Protein AF-A0ABD0Q0U6-F1 (afdb_monomer)

Mean predicted aligned error: 6.2 Å

Solvent-accessible surface area (backbone atoms only — not comparable to full-atom values): 3876 Å² total; per-residue (Å²): 111,72,73,59,56,54,50,50,53,50,31,52,50,30,44,50,47,29,62,44,22,76,38,7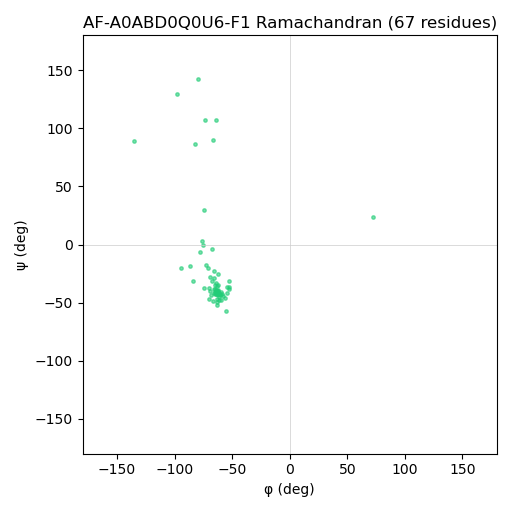3,73,42,29,51,50,37,53,76,69,48,41,57,69,52,45,59,55,56,64,74,49,90,54,66,87,38,40,57,33,38,52,50,25,50,50,44,49,60,66,56,75,78,90,74,129

Foldseek 3Di:
DVVVVVVVVLLVVLQVLLVQLLDPVSLVVCVVVVVLVVLVVVCVDPPPSSVVSSVSNVVSSVVPPPPDD

Organism: Cirrhinus mrigala (NCBI:txid683832)

Nearest PDB structures (foldseek):
  7sqc-assembly1_D2  TM=9.264E-01  e=8.820E-02  Chlamydomonas reinhardtii
  7sqc-assembly1_H2  TM=9.330E-01  e=1.363E-01  Chlamydomonas reinhardtii
  7sqc-assembly1_G4  TM=9.338E-01  e=1.642E-01  Chlamydomonas reinhardtii
  9cpc-assembly1_1B  TM=9.256E-01  e=1.543E-01  Sus scrofa
  8j07-assembly1_t  TM=8.983E-01  e=1.538E+00  Homo sapiens

Sequence (69 aa):
AEQERDAEVARCGALALWSCSKSTRNKESIRRAGGIPLLARLLKSSQKNMLIPVVGTLQECASEVCFIC

InterPro domains:
  IPR000225 Armadillo [PF00514] (24-62)
  IPR011989 Armadillo-like helical [G3DSA:1.25.10.10] (3-67)
  IPR016024 Armadillo-type fold [SSF48371] (5-62)

Secondary structure (DSSP, 8-state):
-HHHHHHHHHHHHHHHHHHHTTSHHHHHHHHHTTHHHHHHHHTTSS-HHHHHHHHHHHHHHHHS-----

Structure (mmCIF, N/CA/C/O backbone):
data_AF-A0ABD0Q0U6-F1
#
_entry.id   AF-A0ABD0Q0U6-F1
#
loop_
_atom_site.group_PDB
_atom_site.id
_atom_site.type_symbol
_atom_site.label_atom_id
_atom_site.label_alt_id
_atom_site.label_comp_id
_atom_site.label_asym_id
_atom_site.label_entity_id
_atom_site.label_seq_id
_atom_site.pdbx_PDB_ins_code
_atom_site.Cartn_x
_atom_site.Cartn_y
_atom_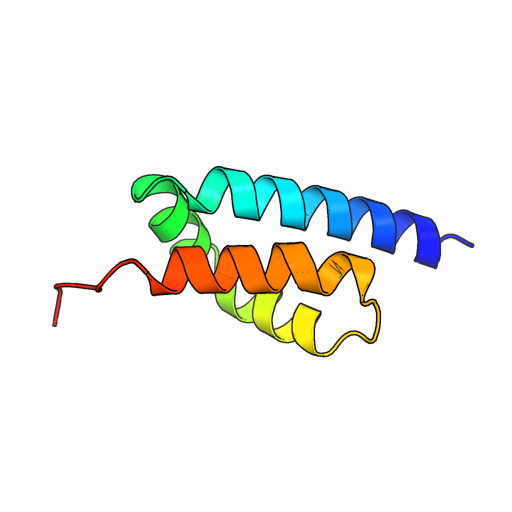site.Cartn_z
_atom_site.occupancy
_atom_site.B_iso_or_equiv
_atom_site.auth_seq_id
_atom_site.auth_comp_id
_atom_site.auth_asym_id
_atom_site.auth_atom_id
_atom_site.pdbx_PDB_model_num
ATOM 1 N N . ALA A 1 1 ? -14.867 3.257 18.614 1.00 54.09 1 ALA A N 1
ATOM 2 C CA . ALA A 1 1 ? -15.705 2.333 17.827 1.00 54.09 1 ALA A CA 1
ATOM 3 C C . ALA A 1 1 ? -14.784 1.416 17.028 1.00 54.09 1 ALA A C 1
ATOM 5 O O . ALA A 1 1 ? -13.806 1.903 16.481 1.00 54.09 1 ALA A O 1
ATOM 6 N N . GLU A 1 2 ? -15.030 0.108 17.015 1.00 61.47 2 GLU A N 1
ATOM 7 C CA . GLU A 1 2 ? -14.164 -0.918 16.393 1.00 61.47 2 GLU A CA 1
ATOM 8 C C . GLU A 1 2 ? -13.833 -0.607 14.918 1.00 61.47 2 GLU A C 1
ATOM 10 O O . GLU A 1 2 ? -12.673 -0.634 14.516 1.00 61.47 2 GLU A O 1
ATOM 15 N N . GLN A 1 3 ? -14.827 -0.084 14.193 1.00 63.59 3 GLN A N 1
ATOM 16 C CA . GLN A 1 3 ? -14.746 0.391 12.807 1.00 63.59 3 GLN A CA 1
ATOM 17 C C . GLN A 1 3 ? -13.619 1.408 12.527 1.00 63.59 3 GLN A C 1
ATOM 19 O O . GLN A 1 3 ? -13.096 1.477 11.416 1.00 63.59 3 GLN A O 1
ATOM 24 N N . GLU A 1 4 ? -13.265 2.230 13.513 1.00 68.25 4 GLU A N 1
ATOM 25 C CA . GLU A 1 4 ? -12.263 3.292 13.377 1.00 68.25 4 GLU A CA 1
ATOM 26 C C . GLU A 1 4 ? -10.839 2.746 13.567 1.00 68.25 4 GLU A C 1
ATOM 28 O O . GLU A 1 4 ? -9.908 3.187 12.896 1.00 68.25 4 GLU A O 1
ATOM 33 N N . ARG A 1 5 ? -10.679 1.712 14.408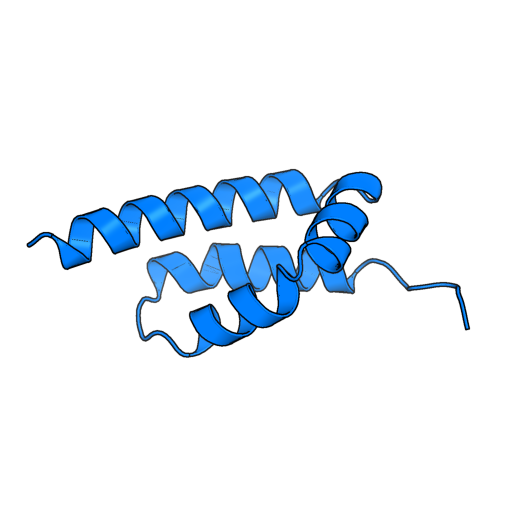 1.00 75.50 5 ARG A N 1
ATOM 34 C CA . ARG A 1 5 ? -9.409 0.984 14.551 1.00 75.50 5 ARG A CA 1
ATOM 35 C C . ARG A 1 5 ? -9.089 0.182 13.297 1.00 75.50 5 ARG A C 1
ATOM 37 O O . ARG A 1 5 ? -7.959 0.244 12.822 1.00 75.50 5 ARG A O 1
ATOM 44 N N . ASP A 1 6 ? -10.078 -0.504 12.730 1.00 79.75 6 ASP A N 1
ATOM 45 C CA . ASP A 1 6 ? -9.892 -1.266 11.490 1.00 79.75 6 ASP A CA 1
ATOM 46 C C . ASP A 1 6 ? -9.530 -0.360 10.309 1.00 79.75 6 ASP A C 1
ATOM 48 O O . ASP A 1 6 ? -8.699 -0.718 9.473 1.00 79.75 6 ASP A O 1
ATOM 52 N N . ALA A 1 7 ? -10.102 0.847 10.259 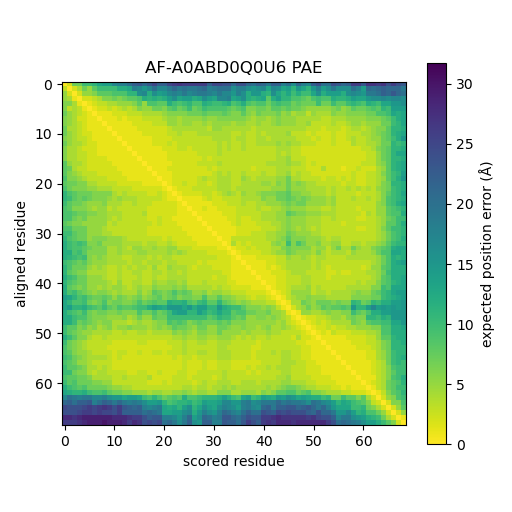1.00 80.75 7 ALA A N 1
ATOM 53 C CA . ALA A 1 7 ? -9.753 1.843 9.252 1.00 80.75 7 ALA A CA 1
ATOM 54 C C . ALA A 1 7 ? -8.295 2.315 9.380 1.00 80.75 7 ALA A C 1
ATOM 56 O O . ALA A 1 7 ? -7.611 2.463 8.365 1.00 80.75 7 ALA A O 1
ATOM 57 N N . GLU A 1 8 ? -7.798 2.511 10.604 1.00 83.56 8 GLU A N 1
ATOM 58 C CA . GLU A 1 8 ? -6.403 2.899 10.833 1.00 83.56 8 GLU A CA 1
ATOM 59 C C . GLU A 1 8 ? -5.431 1.755 10.498 1.00 83.56 8 GLU A C 1
ATOM 61 O O . GLU A 1 8 ? -4.403 1.977 9.857 1.00 83.56 8 GLU A O 1
ATOM 66 N N . VAL A 1 9 ? -5.779 0.508 10.835 1.00 85.94 9 VAL A N 1
ATOM 67 C CA . VAL A 1 9 ? -4.998 -0.678 10.441 1.00 85.94 9 VAL A CA 1
ATOM 68 C C . VAL A 1 9 ? -4.949 -0.814 8.917 1.00 85.94 9 VAL A C 1
ATOM 70 O O . VAL A 1 9 ? -3.871 -1.006 8.349 1.00 85.94 9 VAL A O 1
ATOM 73 N N . ALA A 1 10 ? -6.084 -0.648 8.234 1.00 85.06 10 ALA A N 1
ATOM 74 C CA . ALA A 1 10 ? -6.149 -0.671 6.775 1.00 85.06 10 ALA A CA 1
ATOM 75 C C . ALA A 1 10 ? -5.316 0.457 6.143 1.00 85.06 10 ALA A C 1
ATOM 77 O O . ALA A 1 10 ? -4.609 0.229 5.158 1.00 85.06 10 ALA A O 1
ATOM 78 N N . ARG A 1 11 ? -5.335 1.658 6.735 1.00 86.94 11 ARG A N 1
ATOM 79 C CA . ARG A 1 11 ? -4.501 2.792 6.316 1.00 86.94 11 ARG A CA 1
ATOM 80 C C . ARG A 1 11 ? -3.009 2.479 6.445 1.00 86.94 11 ARG A C 1
ATOM 82 O O . ARG A 1 11 ? -2.263 2.705 5.492 1.00 86.94 11 ARG A O 1
ATOM 89 N N . CYS A 1 12 ? -2.573 1.936 7.579 1.00 89.62 12 CYS A N 1
ATOM 90 C CA . CYS A 1 12 ? -1.188 1.505 7.785 1.00 89.62 12 CYS A CA 1
ATOM 91 C C . CYS A 1 12 ? -0.774 0.419 6.781 1.00 89.62 12 CYS A C 1
ATOM 93 O O . CYS A 1 12 ? 0.304 0.501 6.191 1.00 89.62 12 CYS A O 1
ATOM 95 N N . GLY A 1 13 ? -1.654 -0.552 6.518 1.00 90.12 13 GLY A N 1
ATOM 96 C CA . GLY A 1 13 ? -1.437 -1.579 5.499 1.00 90.12 13 GLY A CA 1
ATOM 97 C C . GLY A 1 13 ? -1.277 -0.995 4.092 1.00 90.12 13 GLY A C 1
ATOM 98 O O . GLY A 1 13 ? -0.358 -1.373 3.367 1.00 90.12 13 GLY A O 1
ATOM 99 N N . ALA A 1 14 ? -2.111 -0.019 3.721 1.00 89.75 14 ALA A N 1
ATOM 100 C CA . ALA A 1 14 ? -1.999 0.678 2.441 1.00 89.75 14 ALA A CA 1
ATOM 101 C C . ALA A 1 14 ? -0.684 1.471 2.320 1.00 89.75 14 ALA A C 1
ATOM 103 O O . ALA A 1 14 ? -0.064 1.466 1.260 1.00 89.75 14 ALA A O 1
ATOM 104 N N . LEU A 1 15 ? -0.220 2.121 3.393 1.00 90.38 15 LEU A N 1
ATOM 105 C CA . LEU A 1 15 ? 1.069 2.830 3.414 1.00 90.38 15 LEU A CA 1
ATOM 106 C C . LEU A 1 15 ? 2.263 1.879 3.250 1.00 90.38 15 LEU A C 1
ATOM 108 O O . LEU A 1 15 ? 3.212 2.188 2.522 1.00 90.38 15 LEU A O 1
ATOM 112 N N . ALA A 1 16 ? 2.210 0.716 3.902 1.00 91.62 16 ALA A N 1
ATOM 113 C CA . ALA A 1 16 ? 3.216 -0.327 3.738 1.00 91.62 16 ALA A CA 1
ATOM 114 C C . ALA A 1 16 ? 3.225 -0.849 2.295 1.00 91.62 16 ALA A C 1
ATOM 116 O O . ALA A 1 16 ? 4.283 -0.901 1.671 1.00 91.62 16 ALA A O 1
ATOM 117 N N . LEU A 1 17 ? 2.047 -1.139 1.730 1.00 89.56 17 LEU A N 1
ATOM 118 C CA . LEU A 1 17 ? 1.902 -1.549 0.332 1.00 89.56 17 LEU A CA 1
ATOM 119 C C . LEU A 1 17 ? 2.442 -0.500 -0.641 1.00 89.56 17 LEU A C 1
ATOM 121 O O . LEU A 1 17 ? 3.158 -0.874 -1.564 1.00 89.56 17 LEU A O 1
ATOM 125 N N . TRP A 1 18 ? 2.176 0.788 -0.411 1.00 91.12 18 TRP A N 1
ATOM 126 C CA . TRP A 1 18 ? 2.708 1.872 -1.238 1.00 91.12 18 TRP A CA 1
ATOM 127 C C . TRP A 1 18 ? 4.238 1.952 -1.172 1.00 91.12 18 TRP A C 1
ATOM 129 O O . TRP A 1 18 ? 4.922 2.151 -2.174 1.00 91.12 18 TRP A O 1
ATOM 139 N N . SER A 1 19 ? 4.808 1.758 0.017 1.00 91.44 19 SER A N 1
ATOM 140 C CA . SER A 1 19 ? 6.263 1.709 0.182 1.00 91.44 19 SER A CA 1
ATOM 141 C C . SER A 1 19 ? 6.856 0.497 -0.542 1.00 91.44 19 SER A C 1
ATOM 143 O O . SER A 1 19 ? 7.856 0.622 -1.251 1.00 91.44 19 SER A O 1
ATOM 145 N N . CYS A 1 20 ? 6.209 -0.666 -0.430 1.00 89.00 20 CYS A N 1
ATOM 146 C CA . CYS A 1 20 ? 6.606 -1.884 -1.127 1.00 89.00 20 CYS A CA 1
ATOM 147 C C . CYS A 1 20 ? 6.473 -1.747 -2.644 1.00 89.00 20 CYS A C 1
ATOM 149 O O . CYS A 1 20 ? 7.347 -2.235 -3.358 1.00 89.00 20 CYS A O 1
ATOM 151 N N . SER A 1 21 ? 5.434 -1.070 -3.137 1.00 88.00 21 SER A N 1
ATOM 152 C CA . SER A 1 21 ? 5.171 -0.905 -4.562 1.00 88.00 21 SER A CA 1
ATOM 153 C C . SER A 1 21 ? 6.210 -0.049 -5.268 1.00 88.00 21 SER A C 1
ATOM 155 O O . SER A 1 21 ? 6.135 0.046 -6.473 1.00 88.00 21 SER A O 1
ATOM 157 N N . LYS A 1 22 ? 7.205 0.540 -4.600 1.00 86.56 22 LYS A N 1
ATOM 158 C CA . LYS A 1 22 ? 8.333 1.198 -5.286 1.00 86.56 22 LYS A CA 1
ATOM 159 C C . LYS A 1 22 ? 9.312 0.208 -5.930 1.00 86.56 22 LYS A C 1
ATOM 161 O O . LYS A 1 22 ? 10.095 0.594 -6.788 1.00 86.56 22 LYS A O 1
ATOM 166 N N . SER A 1 23 ? 9.280 -1.067 -5.531 1.00 89.44 23 SER A N 1
ATOM 167 C CA . SER A 1 23 ? 10.121 -2.126 -6.102 1.00 89.44 23 SER A CA 1
ATOM 168 C C . SER A 1 23 ? 9.364 -2.935 -7.154 1.00 89.44 23 SER A C 1
ATOM 170 O O . SER A 1 23 ? 8.296 -3.473 -6.864 1.00 89.44 23 SER A O 1
ATOM 172 N N . THR A 1 24 ? 9.945 -3.116 -8.339 1.00 84.75 24 THR A N 1
ATOM 173 C CA . THR A 1 24 ? 9.348 -3.872 -9.455 1.00 84.75 24 THR A CA 1
ATOM 174 C C . THR A 1 24 ? 8.933 -5.298 -9.066 1.00 84.75 24 THR A C 1
ATOM 176 O O . THR A 1 24 ? 7.818 -5.726 -9.364 1.00 84.75 24 THR A O 1
ATOM 179 N N . ARG A 1 25 ? 9.762 -6.015 -8.292 1.00 87.12 25 ARG A N 1
ATOM 180 C CA . ARG A 1 25 ? 9.441 -7.366 -7.786 1.00 87.12 25 ARG A CA 1
ATOM 181 C C . ARG A 1 25 ? 8.212 -7.372 -6.868 1.00 87.12 25 ARG A C 1
ATOM 183 O O . ARG A 1 25 ? 7.386 -8.288 -6.907 1.00 87.12 25 ARG A O 1
ATOM 190 N N . ASN A 1 26 ? 8.082 -6.346 -6.035 1.00 88.31 26 ASN A N 1
ATOM 191 C CA . ASN A 1 26 ? 6.955 -6.214 -5.120 1.00 88.31 26 ASN A CA 1
ATOM 192 C C . ASN A 1 26 ? 5.686 -5.799 -5.868 1.00 88.31 26 ASN A C 1
ATOM 194 O O . ASN A 1 26 ? 4.623 -6.323 -5.554 1.00 88.31 26 ASN A O 1
ATOM 198 N N . LYS A 1 27 ? 5.784 -4.931 -6.884 1.00 85.56 27 LYS A N 1
ATOM 199 C CA . LYS A 1 27 ? 4.656 -4.578 -7.765 1.00 85.56 27 LYS A CA 1
ATOM 200 C C . LYS A 1 27 ? 4.059 -5.826 -8.416 1.00 85.56 27 LYS A C 1
ATOM 202 O O . LYS A 1 27 ? 2.843 -6.023 -8.383 1.00 85.56 27 LYS A O 1
ATOM 207 N N . GLU A 1 28 ? 4.906 -6.712 -8.941 1.00 86.69 28 GLU A N 1
ATOM 208 C CA . GLU A 1 28 ? 4.455 -7.987 -9.503 1.00 86.69 28 GLU A CA 1
ATOM 209 C C . GLU A 1 28 ? 3.809 -8.886 -8.440 1.00 86.69 28 GLU A C 1
ATOM 211 O O . GLU A 1 28 ? 2.737 -9.446 -8.668 1.00 86.69 28 GLU A O 1
ATOM 216 N N . SER A 1 29 ? 4.406 -8.968 -7.249 1.00 87.94 29 SER A N 1
ATOM 217 C CA . SER A 1 29 ? 3.851 -9.740 -6.130 1.00 87.94 29 SER A CA 1
ATOM 218 C C . SER A 1 29 ? 2.473 -9.217 -5.699 1.00 87.94 29 SER A C 1
ATOM 220 O O . SER A 1 29 ? 1.554 -10.008 -5.502 1.00 87.94 29 SER A O 1
ATOM 222 N N . ILE A 1 30 ? 2.289 -7.893 -5.633 1.00 86.44 30 ILE A N 1
ATOM 223 C CA . ILE A 1 30 ? 1.006 -7.238 -5.328 1.00 86.44 30 ILE A CA 1
ATOM 224 C C . ILE A 1 30 ? -0.034 -7.562 -6.408 1.00 86.44 30 ILE A C 1
ATOM 226 O O . ILE A 1 30 ? -1.179 -7.875 -6.081 1.00 86.44 30 ILE A O 1
ATOM 230 N N . ARG A 1 31 ? 0.346 -7.532 -7.694 1.00 84.62 31 ARG A N 1
ATOM 231 C CA . ARG A 1 31 ? -0.545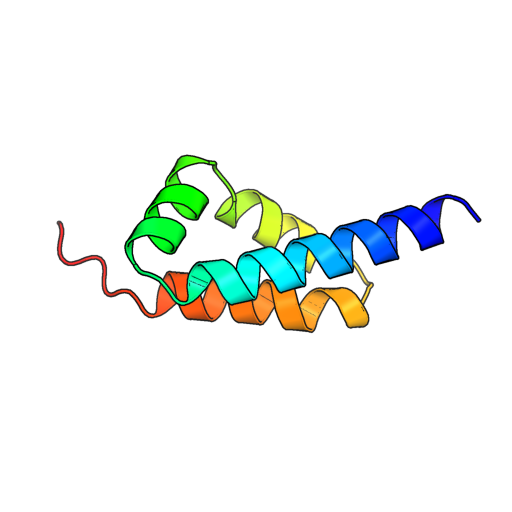 -7.920 -8.804 1.00 84.62 31 ARG A CA 1
ATOM 232 C C . ARG A 1 31 ? -0.953 -9.388 -8.712 1.00 84.62 31 ARG A C 1
ATOM 234 O O . ARG A 1 31 ? -2.145 -9.679 -8.766 1.00 84.62 31 ARG A O 1
ATOM 241 N N . ARG A 1 32 ? 0.014 -10.294 -8.533 1.00 86.12 32 ARG A N 1
ATOM 242 C CA . ARG A 1 32 ? -0.219 -11.744 -8.419 1.00 86.12 32 ARG A CA 1
ATOM 243 C C . ARG A 1 32 ? -1.072 -12.102 -7.202 1.00 86.12 32 ARG A C 1
ATOM 245 O O . ARG A 1 32 ? -1.903 -12.995 -7.293 1.00 86.12 32 ARG A O 1
ATOM 252 N N . ALA A 1 33 ? -0.921 -11.374 -6.097 1.00 87.69 33 ALA A N 1
ATOM 253 C CA . ALA A 1 33 ? -1.738 -11.538 -4.896 1.00 87.69 33 ALA A CA 1
ATOM 254 C C . ALA A 1 33 ? -3.162 -10.955 -5.022 1.00 87.69 33 ALA A C 1
ATOM 256 O O . ALA A 1 33 ? -3.927 -11.004 -4.062 1.00 87.69 33 ALA A O 1
ATOM 257 N N . GLY A 1 34 ? -3.534 -10.367 -6.167 1.00 85.44 34 GLY A N 1
ATOM 258 C CA . GLY A 1 34 ? -4.846 -9.738 -6.340 1.00 85.44 34 GLY A CA 1
ATOM 259 C C . GLY A 1 34 ? -5.002 -8.419 -5.572 1.00 85.44 34 GLY A C 1
ATOM 260 O O . GLY A 1 34 ? -6.122 -7.989 -5.291 1.00 85.44 34 GLY A O 1
ATOM 261 N N . GLY A 1 35 ? -3.894 -7.745 -5.253 1.00 85.12 35 GLY A N 1
ATOM 262 C CA . GLY A 1 35 ? -3.899 -6.482 -4.518 1.00 85.12 35 GLY A CA 1
ATOM 263 C C . GLY A 1 35 ? -4.573 -5.338 -5.280 1.00 85.12 35 GLY A C 1
ATOM 264 O O . GLY A 1 35 ? -5.263 -4.531 -4.667 1.00 85.12 35 GLY A O 1
ATOM 265 N N . ILE A 1 36 ? -4.460 -5.285 -6.615 1.00 85.75 36 ILE A N 1
ATOM 266 C CA . ILE A 1 36 ? -5.073 -4.215 -7.430 1.00 85.75 36 ILE A CA 1
ATOM 267 C C . ILE A 1 36 ? -6.613 -4.208 -7.335 1.00 85.75 36 ILE A C 1
ATOM 269 O O . ILE A 1 36 ? -7.169 -3.159 -7.002 1.00 85.75 36 ILE A O 1
ATOM 273 N N . PRO A 1 37 ? -7.328 -5.332 -7.553 1.00 84.81 37 PRO A N 1
ATOM 274 C CA . PRO A 1 37 ? -8.774 -5.399 -7.319 1.00 84.81 37 PRO A CA 1
ATOM 275 C C . PRO A 1 37 ? -9.191 -4.981 -5.902 1.00 84.81 37 PRO A C 1
ATOM 277 O O . PRO A 1 37 ? -10.227 -4.342 -5.717 1.00 84.81 37 PRO A O 1
ATOM 280 N N . LEU A 1 38 ? -8.381 -5.324 -4.896 1.00 85.69 38 LEU A N 1
ATOM 281 C CA . LEU A 1 38 ? -8.645 -4.996 -3.497 1.00 85.69 38 LEU A CA 1
ATOM 282 C C . LEU A 1 38 ? -8.495 -3.486 -3.245 1.00 85.69 38 LEU A C 1
ATOM 284 O O . LEU A 1 38 ? -9.402 -2.859 -2.700 1.00 85.69 38 LEU A O 1
ATOM 288 N N . LEU A 1 39 ? -7.415 -2.878 -3.741 1.00 84.75 39 LEU A N 1
ATOM 289 C CA . LEU A 1 39 ? -7.187 -1.429 -3.708 1.00 84.75 39 LEU A CA 1
ATOM 290 C C . LEU A 1 39 ? -8.298 -0.660 -4.445 1.00 84.75 39 LEU A C 1
ATOM 292 O O . LEU A 1 39 ? -8.799 0.338 -3.933 1.00 84.75 39 LEU A O 1
ATOM 296 N N . ALA A 1 40 ? -8.769 -1.159 -5.591 1.00 85.69 40 ALA A N 1
ATOM 297 C CA . ALA A 1 40 ? -9.881 -0.555 -6.330 1.00 85.69 40 ALA A CA 1
ATOM 298 C C . ALA A 1 40 ? -11.208 -0.577 -5.547 1.00 85.69 40 ALA A C 1
ATOM 300 O O . ALA A 1 40 ? -12.013 0.349 -5.655 1.00 85.69 40 ALA A O 1
ATOM 301 N N . ARG A 1 41 ? -11.446 -1.604 -4.719 1.00 84.06 41 ARG A N 1
ATOM 302 C CA . ARG A 1 41 ? -12.595 -1.627 -3.797 1.00 84.06 41 ARG A CA 1
ATOM 303 C C . ARG A 1 41 ? -12.434 -0.616 -2.667 1.00 84.06 41 ARG A C 1
ATOM 305 O O . ARG A 1 41 ? -13.418 0.018 -2.296 1.00 84.06 41 ARG A O 1
ATOM 312 N N . LEU A 1 42 ? -11.216 -0.435 -2.157 1.00 81.25 42 LEU A N 1
ATOM 313 C CA . LEU A 1 42 ? -10.919 0.551 -1.113 1.00 81.25 42 LEU A CA 1
ATOM 314 C C . LEU A 1 42 ? -11.117 1.995 -1.600 1.00 81.25 42 LEU A C 1
ATOM 316 O O . LEU A 1 42 ? -1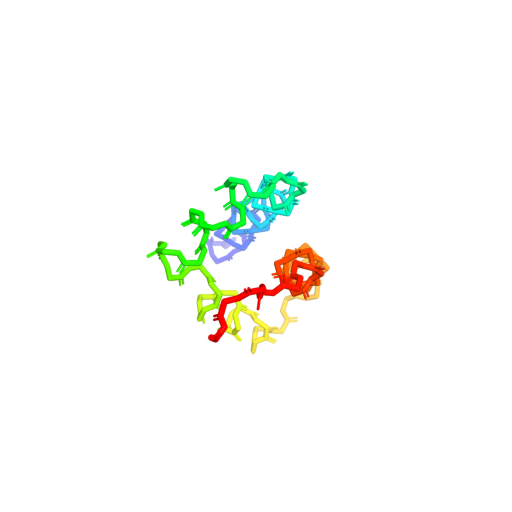1.528 2.834 -0.804 1.00 81.25 42 LEU A O 1
ATOM 320 N N . LEU A 1 43 ? -10.942 2.272 -2.899 1.00 80.06 43 LEU A N 1
ATOM 321 C CA . LEU A 1 43 ? -11.270 3.577 -3.497 1.00 80.06 43 LEU A CA 1
ATOM 322 C C . LEU A 1 43 ? -12.756 3.944 -3.414 1.00 80.06 43 LEU A C 1
ATOM 324 O O . LEU A 1 43 ? -13.094 5.123 -3.433 1.00 80.06 43 LEU A O 1
ATOM 328 N N . LYS A 1 44 ? -13.652 2.955 -3.317 1.00 79.81 44 LYS A N 1
ATOM 329 C CA . LYS A 1 44 ? -15.093 3.203 -3.147 1.00 79.81 44 LYS A CA 1
ATOM 330 C C . LYS A 1 44 ? -15.464 3.574 -1.707 1.00 79.81 44 LYS A C 1
ATOM 332 O O . LYS A 1 44 ? -16.619 3.896 -1.445 1.00 79.81 44 LYS A O 1
ATOM 337 N N . SER A 1 45 ? -14.514 3.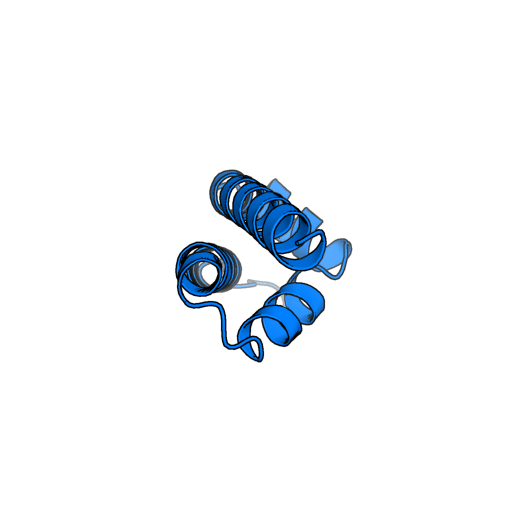507 -0.773 1.00 74.25 45 SER A N 1
ATOM 338 C CA . SER A 1 45 ? -14.716 3.913 0.616 1.00 74.25 45 SER A CA 1
ATOM 339 C C . SER A 1 45 ? -14.619 5.434 0.764 1.00 74.25 45 SER A C 1
ATOM 341 O O . SER A 1 45 ? -13.768 6.076 0.155 1.00 74.25 45 SER A O 1
ATOM 343 N N . SER A 1 46 ? -15.447 6.020 1.632 1.00 71.44 46 SER A N 1
ATOM 344 C CA . SER A 1 46 ? -15.474 7.472 1.885 1.00 71.44 46 SER A CA 1
ATOM 345 C C . SER A 1 46 ? -14.311 7.978 2.767 1.00 71.44 46 SER A C 1
ATOM 347 O O . SER A 1 46 ? -14.254 9.161 3.111 1.00 71.44 46 SER A O 1
ATOM 349 N N . GLN A 1 47 ? -13.381 7.095 3.151 1.00 75.31 47 GLN A N 1
ATOM 350 C CA . GLN A 1 47 ? -12.275 7.369 4.074 1.00 75.31 47 GLN A CA 1
ATOM 351 C C . GLN A 1 47 ? -11.081 8.034 3.367 1.00 75.31 47 GLN A C 1
ATOM 353 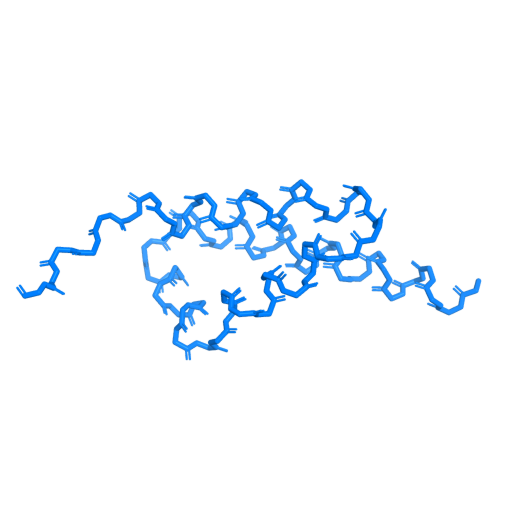O O . GLN A 1 47 ? -10.122 7.371 2.964 1.00 75.31 47 GLN A O 1
ATOM 358 N N . LYS A 1 48 ? -11.105 9.369 3.259 1.00 75.19 48 LYS A N 1
ATOM 359 C CA . LYS A 1 48 ? -10.074 10.169 2.561 1.00 75.19 48 LYS A CA 1
ATOM 360 C C . LYS A 1 48 ? -8.637 9.895 3.023 1.00 75.19 48 LYS A C 1
ATOM 362 O O . LYS A 1 48 ? -7.734 9.850 2.192 1.00 75.19 48 LYS A O 1
ATOM 367 N N . ASN A 1 49 ? -8.428 9.641 4.315 1.00 79.00 49 ASN A N 1
ATOM 368 C CA . ASN A 1 49 ? -7.097 9.378 4.883 1.00 79.00 49 ASN A CA 1
ATOM 369 C C . ASN A 1 49 ? -6.450 8.080 4.372 1.00 79.00 49 ASN A C 1
ATOM 371 O O . ASN A 1 49 ? -5.227 7.951 4.411 1.00 79.00 49 ASN A O 1
ATOM 375 N N . MET A 1 50 ? -7.254 7.131 3.886 1.00 82.25 50 MET A N 1
ATOM 376 C CA . MET A 1 50 ? -6.791 5.875 3.293 1.00 82.25 50 MET A CA 1
ATOM 377 C C . MET A 1 50 ? -6.668 5.971 1.764 1.00 82.25 50 MET A C 1
ATOM 379 O O . MET A 1 50 ? -5.923 5.204 1.161 1.00 82.25 50 MET A O 1
ATOM 383 N N . LEU A 1 51 ? -7.342 6.930 1.119 1.00 84.19 51 LEU A N 1
ATOM 384 C CA . LEU A 1 51 ? -7.297 7.084 -0.339 1.00 84.19 51 LEU A CA 1
ATOM 385 C C . LEU A 1 51 ? -5.910 7.489 -0.843 1.00 84.19 51 LEU A C 1
ATOM 387 O O . LEU A 1 51 ? -5.481 6.977 -1.870 1.00 84.19 51 LEU A O 1
ATOM 391 N N . ILE A 1 52 ? -5.189 8.350 -0.117 1.00 88.38 52 ILE A N 1
ATOM 392 C CA . ILE A 1 52 ? -3.845 8.807 -0.515 1.00 88.38 52 ILE A CA 1
ATOM 393 C C . ILE A 1 52 ? -2.886 7.622 -0.742 1.00 88.38 52 ILE A C 1
ATOM 395 O O . ILE A 1 52 ? -2.379 7.488 -1.857 1.00 88.38 52 ILE A O 1
ATOM 399 N N . PRO A 1 53 ? -2.651 6.725 0.241 1.00 88.62 53 PRO A N 1
ATOM 400 C CA . PRO A 1 53 ? -1.757 5.592 0.024 1.00 88.62 53 PRO A CA 1
ATOM 401 C C . PRO A 1 53 ? -2.299 4.574 -0.985 1.00 88.62 53 PRO A C 1
ATOM 403 O O . PRO A 1 53 ? -1.515 3.968 -1.712 1.00 88.62 53 PRO A O 1
ATOM 406 N N . VAL A 1 54 ? -3.620 4.396 -1.082 1.00 88.69 54 VAL A N 1
ATOM 407 C CA . VAL A 1 54 ? -4.234 3.474 -2.054 1.00 88.69 54 VAL A CA 1
ATOM 408 C C . VAL A 1 54 ? -4.010 3.953 -3.491 1.00 88.69 54 VAL A C 1
ATOM 410 O O . VAL A 1 54 ? -3.554 3.176 -4.331 1.00 88.69 54 VAL A O 1
ATOM 413 N N . VAL A 1 55 ? -4.278 5.231 -3.771 1.00 89.12 55 VAL A N 1
ATOM 414 C CA . VAL A 1 55 ? -4.023 5.847 -5.082 1.00 89.12 55 VAL A CA 1
ATOM 415 C C . VAL A 1 55 ? -2.528 5.848 -5.386 1.00 89.12 55 VAL A C 1
ATOM 417 O O . VAL A 1 55 ? -2.146 5.477 -6.491 1.00 89.12 55 VAL A O 1
ATOM 420 N N . GLY A 1 56 ? -1.681 6.175 -4.404 1.00 89.38 56 GLY A N 1
ATOM 421 C CA . GLY A 1 56 ? -0.228 6.113 -4.556 1.00 89.38 56 GLY A CA 1
ATOM 422 C C . GLY A 1 56 ? 0.263 4.713 -4.934 1.00 89.38 56 GLY A C 1
ATOM 423 O O . GLY A 1 56 ? 1.040 4.561 -5.872 1.00 89.38 56 GLY A O 1
ATOM 424 N N . THR A 1 57 ? -0.258 3.673 -4.279 1.00 90.19 57 THR A N 1
ATOM 425 C CA . THR A 1 57 ? 0.068 2.276 -4.611 1.00 90.19 57 THR A CA 1
ATOM 426 C C . THR A 1 57 ? -0.363 1.922 -6.036 1.00 90.19 57 THR A C 1
ATOM 428 O O . THR A 1 57 ? 0.381 1.273 -6.766 1.00 90.19 57 THR A O 1
ATOM 431 N N . LEU A 1 58 ? -1.559 2.349 -6.456 1.00 87.94 58 LEU A N 1
ATOM 432 C CA . LEU A 1 58 ? -2.054 2.109 -7.815 1.00 87.94 58 LEU A CA 1
ATOM 433 C C . LEU A 1 58 ? -1.218 2.841 -8.867 1.00 87.94 58 LEU A C 1
ATOM 435 O O . LEU A 1 58 ? -0.893 2.242 -9.888 1.00 87.94 58 LEU A O 1
ATOM 439 N N . GLN A 1 59 ? -0.832 4.091 -8.605 1.00 88.88 59 GLN A N 1
ATOM 440 C CA . GLN A 1 59 ? 0.052 4.865 -9.474 1.00 88.88 59 GLN A CA 1
ATOM 441 C C . GLN A 1 59 ? 1.407 4.168 -9.640 1.00 88.88 59 GLN A C 1
ATOM 443 O O . GLN A 1 59 ? 1.869 3.997 -10.764 1.00 88.88 59 GLN A O 1
ATOM 448 N N . GLU A 1 60 ? 2.024 3.720 -8.545 1.00 88.69 60 GLU A N 1
ATOM 449 C CA . GLU A 1 60 ? 3.298 2.994 -8.595 1.00 88.69 60 GLU A CA 1
ATOM 450 C C . GLU A 1 60 ? 3.184 1.662 -9.345 1.00 88.69 60 GLU A C 1
ATOM 452 O O . GLU A 1 60 ? 4.066 1.297 -10.120 1.00 88.69 60 GLU A O 1
ATOM 457 N N . CYS A 1 61 ? 2.085 0.932 -9.152 1.00 84.00 61 CYS A N 1
AT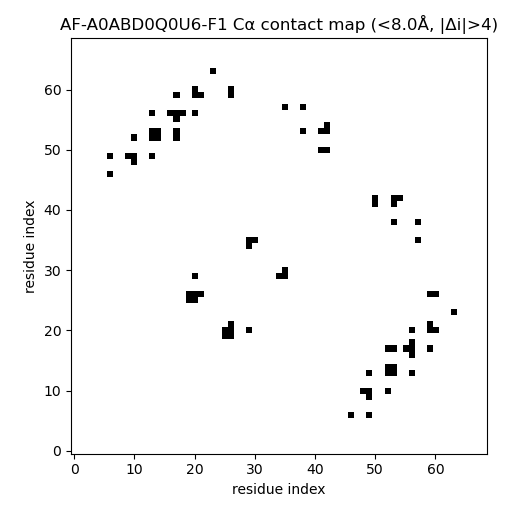OM 458 C CA . CYS A 1 61 ? 1.825 -0.307 -9.881 1.00 84.00 61 CYS A CA 1
ATOM 459 C C . CYS A 1 61 ? 1.536 -0.075 -11.375 1.00 84.00 61 CYS A C 1
ATOM 461 O O . CYS A 1 61 ? 1.803 -0.968 -12.176 1.00 84.00 61 CYS A O 1
ATOM 463 N N . ALA A 1 62 ? 0.991 1.088 -11.745 1.00 84.44 62 ALA A N 1
ATOM 464 C CA . ALA A 1 62 ? 0.701 1.476 -13.126 1.00 84.44 62 ALA A CA 1
ATOM 465 C C . ALA A 1 62 ? 1.895 2.133 -13.842 1.00 84.44 62 ALA A C 1
ATOM 467 O O . ALA A 1 62 ? 1.904 2.179 -15.069 1.00 84.44 62 ALA A O 1
ATOM 468 N N . SER A 1 63 ? 2.897 2.627 -13.103 1.00 82.94 63 SER A N 1
ATOM 469 C CA . SER A 1 63 ? 4.116 3.210 -13.684 1.00 82.94 63 SER A CA 1
ATOM 470 C C . SER A 1 63 ? 5.032 2.166 -14.324 1.00 82.94 63 SER A C 1
ATOM 472 O O . SER A 1 63 ? 5.844 2.506 -15.182 1.00 82.94 63 SER A O 1
ATOM 474 N N . GLU A 1 64 ? 4.889 0.890 -13.953 1.00 67.56 64 GLU A N 1
ATOM 475 C CA . GLU A 1 64 ? 5.537 -0.200 -14.680 1.00 67.56 64 GLU A CA 1
ATOM 476 C C . GLU A 1 64 ? 4.820 -0.412 -16.007 1.00 67.56 64 GLU A C 1
ATOM 478 O O . GLU A 1 64 ? 3.716 -0.965 -16.069 1.00 67.56 64 GLU A O 1
ATOM 483 N N . VAL A 1 65 ? 5.483 -0.008 -17.085 1.00 58.41 65 VAL A N 1
ATOM 484 C CA . VAL A 1 65 ? 5.097 -0.398 -18.435 1.00 58.41 65 VAL A CA 1
ATOM 485 C C . VAL A 1 65 ? 5.265 -1.913 -18.518 1.00 58.41 65 VAL A C 1
ATOM 487 O O . VAL A 1 65 ? 6.377 -2.437 -18.513 1.00 58.41 65 VAL A O 1
ATOM 490 N N . CYS A 1 66 ? 4.148 -2.636 -18.536 1.00 53.84 66 CYS A N 1
ATOM 491 C CA . CYS A 1 66 ? 4.136 -4.080 -18.724 1.00 53.84 66 CYS A CA 1
ATOM 492 C C . CYS A 1 66 ? 4.622 -4.372 -20.155 1.00 53.84 66 CYS A C 1
ATOM 494 O O . CYS A 1 66 ? 3.819 -4.403 -21.080 1.00 53.84 66 CYS A O 1
ATOM 496 N N . PHE A 1 67 ? 5.930 -4.547 -20.359 1.00 44.38 67 PHE A N 1
ATOM 497 C CA . PHE A 1 67 ? 6.553 -4.814 -21.667 1.00 44.38 67 PHE A CA 1
ATOM 498 C C . PHE A 1 67 ? 6.326 -6.249 -22.189 1.00 44.38 67 PHE A C 1
ATOM 500 O O . PHE A 1 67 ? 7.165 -6.794 -22.896 1.00 44.38 67 PHE A O 1
ATOM 507 N N . ILE A 1 68 ? 5.207 -6.888 -21.840 1.00 45.81 68 ILE A N 1
ATOM 508 C CA . ILE A 1 68 ? 4.875 -8.235 -22.322 1.00 45.81 68 ILE A CA 1
ATOM 509 C C . ILE A 1 68 ? 3.402 -8.255 -22.748 1.00 45.81 68 ILE A C 1
ATOM 511 O O . ILE A 1 68 ? 2.505 -8.511 -21.942 1.00 45.81 68 ILE A O 1
ATOM 515 N N . CYS A 1 69 ? 3.188 -7.918 -24.020 1.00 38.69 69 CYS A N 1
ATOM 516 C CA . CYS A 1 69 ? 2.273 -8.622 -24.916 1.00 38.69 69 CYS A CA 1
ATOM 517 C C . CYS A 1 69 ? 3.148 -9.385 -25.909 1.00 38.69 69 CYS A C 1
ATOM 519 O O . CYS A 1 69 ? 4.137 -8.771 -26.371 1.00 38.69 69 CYS A O 1
#

pLDDT: mean 81.03, std 11.85, range [38.69, 91.62]

Radius of gyration: 12.54 Å; Cα contacts (8 Å, |Δi|>4): 43; chains: 1; bounding box: 26×22×43 Å